Protein AF-A0A2N9I651-F1 (afdb_monomer_lite)

Secondary structure (DSSP, 8-state):
------HHHHHHHHHHHHHHHTS-S-TT-----------SS------HHHHHHHHHHHHTSTTHHHHHHHHHHHSS-----HHHHHHHHTS-GGGHHHH-TT-TTHHHHHHHHHHHHTT---

Sequence (122 aa):
MAAKLTSKPFLVLLIVACMAMLVPMGLAQAPQASLVVPLNGHLPEVSEKDIMQCWSSLTNIEGCMLEIYRSLFRGQIGTIGFDCCHAITAINENCWPTMFPYNPFFPPFLKSYCAGSGGSSP

pLDDT: mean 72.52, std 16.95, range [34.03, 92.25]

InterPro domains:
  IPR008502 Prolamin-like domain [PF05617] (53-114)

Structure (mmCIF, N/CA/C/O backbone):
data_AF-A0A2N9I651-F1
#
_entry.id   AF-A0A2N9I651-F1
#
loop_
_atom_site.group_PDB
_atom_site.id
_atom_site.type_symbol
_atom_site.label_atom_id
_atom_site.label_alt_id
_atom_site.label_comp_id
_atom_site.label_asym_id
_atom_site.label_entity_id
_atom_site.label_seq_id
_atom_site.pdbx_PDB_ins_code
_atom_site.Cartn_x
_atom_site.Cartn_y
_atom_site.Cartn_z
_atom_site.occupancy
_atom_site.B_iso_or_equiv
_atom_site.auth_seq_id
_atom_site.auth_comp_id
_atom_site.auth_asym_id
_atom_site.auth_atom_id
_atom_site.pdbx_PDB_model_num
ATOM 1 N N . MET A 1 1 ? 16.344 -7.076 53.836 1.00 36.41 1 MET A N 1
ATOM 2 C CA . MET A 1 1 ? 14.953 -6.639 53.592 1.00 36.41 1 MET A CA 1
ATOM 3 C C . MET A 1 1 ? 14.812 -6.349 52.106 1.00 36.41 1 MET A C 1
ATOM 5 O O . MET A 1 1 ? 15.251 -5.303 51.656 1.00 36.41 1 MET A O 1
ATOM 9 N N . ALA A 1 2 ? 14.325 -7.315 51.324 1.00 47.28 2 ALA A N 1
ATOM 10 C CA . ALA A 1 2 ? 14.088 -7.121 49.897 1.00 47.28 2 ALA A CA 1
ATOM 11 C C . ALA A 1 2 ? 12.753 -6.387 49.738 1.00 47.28 2 ALA A C 1
ATOM 13 O O . ALA A 1 2 ? 11.692 -6.961 49.988 1.00 47.28 2 ALA A O 1
ATOM 14 N N . ALA A 1 3 ? 12.809 -5.101 49.400 1.00 54.25 3 ALA A N 1
ATOM 15 C CA . ALA A 1 3 ? 11.616 -4.339 49.077 1.00 54.25 3 ALA A CA 1
ATOM 16 C C . ALA A 1 3 ? 10.983 -4.956 47.821 1.00 54.25 3 ALA A C 1
ATOM 18 O O . ALA A 1 3 ? 11.544 -4.876 46.729 1.00 54.25 3 ALA A O 1
ATOM 19 N N . LYS A 1 4 ? 9.820 -5.602 47.974 1.00 56.72 4 LYS A N 1
ATOM 20 C CA . LYS A 1 4 ? 8.934 -5.924 46.851 1.00 56.72 4 LYS A CA 1
ATOM 21 C C . LYS A 1 4 ? 8.421 -4.598 46.306 1.00 56.72 4 LYS A C 1
ATOM 23 O O . LYS A 1 4 ? 7.420 -4.070 46.779 1.00 56.72 4 LYS A O 1
ATOM 28 N N . LEU A 1 5 ? 9.167 -4.026 45.369 1.00 55.88 5 LEU A N 1
ATOM 29 C CA . LEU A 1 5 ? 8.821 -2.761 44.751 1.00 55.88 5 LEU A CA 1
ATOM 30 C C . LEU A 1 5 ? 7.673 -3.024 43.772 1.00 55.88 5 LEU A C 1
ATOM 32 O O . LEU A 1 5 ? 7.827 -3.687 42.750 1.00 55.88 5 LEU A O 1
ATOM 36 N N . THR A 1 6 ? 6.484 -2.597 44.185 1.00 62.72 6 THR A N 1
ATOM 37 C CA . THR A 1 6 ? 5.187 -2.820 43.548 1.00 62.72 6 THR A CA 1
ATOM 38 C C . THR A 1 6 ? 5.255 -2.615 42.029 1.00 62.72 6 THR A C 1
ATOM 40 O O . THR A 1 6 ? 5.622 -1.549 41.540 1.00 62.72 6 THR A O 1
ATOM 43 N N . SER A 1 7 ? 4.863 -3.656 41.288 1.00 65.94 7 SER A N 1
ATOM 44 C CA . SER A 1 7 ? 4.990 -3.797 39.827 1.00 65.94 7 SER A CA 1
ATOM 45 C C . SER A 1 7 ? 4.428 -2.623 39.011 1.00 65.94 7 SER A C 1
ATOM 47 O O . SER A 1 7 ? 4.997 -2.272 37.987 1.00 65.94 7 SER A O 1
ATOM 49 N N . LYS A 1 8 ? 3.351 -1.974 39.467 1.00 61.34 8 LYS A N 1
ATOM 50 C CA . LYS A 1 8 ? 2.702 -0.863 38.749 1.00 61.34 8 LYS A CA 1
ATOM 51 C C . LYS A 1 8 ? 3.419 0.486 38.908 1.00 61.34 8 LYS A C 1
ATOM 53 O O . LYS A 1 8 ? 3.774 1.059 37.884 1.00 61.34 8 LYS A O 1
ATOM 58 N N . PRO A 1 9 ? 3.687 1.003 40.124 1.00 71.81 9 PRO A N 1
ATOM 59 C CA . PRO A 1 9 ? 4.412 2.264 40.275 1.00 71.81 9 PRO A CA 1
ATOM 60 C C . PRO A 1 9 ? 5.864 2.160 39.800 1.00 71.81 9 PRO A C 1
ATOM 62 O O . PRO A 1 9 ? 6.384 3.132 39.267 1.00 71.81 9 PRO A O 1
ATOM 65 N N . PHE A 1 10 ? 6.500 0.988 39.918 1.00 77.62 10 PHE A N 1
ATOM 66 C CA . PHE A 1 10 ? 7.850 0.776 39.394 1.00 77.62 10 PHE A CA 1
ATOM 67 C C . PHE A 1 10 ? 7.892 0.809 37.859 1.00 77.62 10 PHE A C 1
ATOM 69 O O . PHE A 1 10 ? 8.748 1.474 37.283 1.00 77.62 10 PHE A O 1
ATOM 76 N N . LEU A 1 11 ? 6.930 0.157 37.195 1.00 75.12 11 LEU A N 1
ATOM 77 C CA . LEU A 1 11 ? 6.794 0.211 35.738 1.00 75.12 11 LEU A CA 1
ATOM 78 C C . LEU A 1 11 ? 6.497 1.638 35.255 1.00 75.12 11 LEU A C 1
ATOM 80 O O . LEU A 1 11 ? 7.105 2.095 34.294 1.00 75.12 11 LEU A O 1
ATOM 84 N N . VAL A 1 12 ? 5.614 2.367 35.947 1.00 81.56 12 VAL A N 1
ATOM 85 C CA . VAL A 1 12 ? 5.313 3.772 35.624 1.00 81.56 12 VAL A CA 1
ATOM 86 C C . VAL A 1 12 ? 6.558 4.651 35.779 1.00 81.56 12 VAL A C 1
ATOM 88 O O . VAL A 1 12 ? 6.844 5.454 34.895 1.00 81.56 12 VAL A O 1
ATOM 91 N N . LEU A 1 13 ? 7.340 4.464 36.847 1.00 80.50 13 LEU A N 1
ATOM 92 C CA . LEU A 1 13 ? 8.579 5.214 37.072 1.00 80.50 13 LEU A CA 1
ATOM 93 C C . LEU A 1 13 ? 9.629 4.931 35.982 1.00 80.50 13 LEU A C 1
ATOM 95 O O . LEU A 1 13 ? 10.275 5.860 35.499 1.00 80.50 13 LEU A O 1
ATOM 99 N N . LEU A 1 14 ? 9.759 3.670 35.553 1.00 79.94 14 LEU A N 1
ATOM 100 C CA . LEU A 1 14 ? 10.636 3.275 34.446 1.00 79.94 14 LEU A CA 1
ATOM 101 C C . LEU A 1 14 ? 10.217 3.910 33.113 1.00 79.94 14 LEU A C 1
ATOM 103 O O . LEU A 1 14 ? 11.076 4.402 32.384 1.00 79.94 14 LEU A O 1
ATOM 107 N N . ILE A 1 15 ? 8.916 3.942 32.803 1.00 80.12 15 ILE A N 1
ATOM 108 C CA . ILE A 1 15 ? 8.396 4.556 31.568 1.00 80.12 15 ILE A CA 1
ATOM 109 C C . ILE A 1 15 ? 8.679 6.066 31.551 1.00 80.12 15 ILE A C 1
ATOM 111 O O . ILE A 1 15 ? 9.169 6.581 30.547 1.00 80.12 15 ILE A O 1
ATOM 115 N N . VAL A 1 16 ? 8.433 6.774 32.660 1.00 79.75 16 VAL A N 1
ATOM 116 C CA . VAL A 1 16 ? 8.689 8.225 32.767 1.00 79.75 16 VAL A CA 1
ATOM 117 C C . VAL A 1 16 ? 10.178 8.544 32.600 1.00 79.75 16 VAL A C 1
ATOM 119 O O . VAL A 1 16 ? 10.526 9.471 31.868 1.00 79.75 16 VAL A O 1
ATOM 122 N N . ALA A 1 17 ? 11.061 7.753 33.215 1.00 78.94 17 ALA A N 1
ATOM 123 C CA . ALA A 1 17 ? 12.505 7.908 33.045 1.00 78.94 17 ALA A CA 1
ATOM 124 C C . ALA A 1 17 ? 12.951 7.671 31.590 1.00 78.94 17 ALA A C 1
ATOM 126 O O . ALA A 1 17 ? 13.807 8.392 31.084 1.00 78.94 17 ALA A O 1
ATOM 127 N N . CYS A 1 18 ? 12.344 6.702 30.898 1.00 75.31 18 CYS A N 1
ATOM 128 C CA . CYS A 1 18 ? 12.638 6.416 29.493 1.00 75.31 18 CYS A CA 1
ATOM 129 C C . CYS A 1 18 ? 12.269 7.599 28.584 1.00 75.31 18 CYS A C 1
ATOM 131 O O . CYS A 1 18 ? 13.077 8.027 27.765 1.00 75.31 18 CYS A O 1
ATOM 133 N N . MET A 1 19 ? 11.089 8.193 28.784 1.00 72.38 19 MET A N 1
ATOM 134 C CA . MET A 1 19 ? 10.634 9.337 27.984 1.00 72.38 19 MET A CA 1
ATOM 135 C C . MET A 1 19 ? 11.506 10.588 28.170 1.00 72.38 19 MET A C 1
ATOM 137 O O . MET A 1 19 ? 11.700 11.333 27.215 1.00 72.38 19 MET A O 1
ATOM 141 N N . ALA A 1 20 ? 12.084 10.799 29.358 1.00 65.00 20 ALA A N 1
ATOM 142 C CA . ALA A 1 20 ? 13.007 11.911 29.607 1.00 65.00 20 ALA A CA 1
ATOM 143 C C . ALA A 1 20 ? 14.350 11.765 28.863 1.00 65.00 20 ALA A C 1
ATOM 145 O O . ALA A 1 20 ? 14.958 12.769 28.502 1.00 65.00 20 ALA A O 1
ATOM 146 N N . MET A 1 21 ? 14.793 10.530 28.601 1.00 63.59 21 MET A N 1
ATOM 147 C CA . MET A 1 21 ? 16.010 10.248 27.824 1.00 63.59 21 MET A CA 1
ATOM 148 C C . MET A 1 21 ? 15.783 10.349 26.308 1.00 63.59 21 MET A C 1
ATOM 150 O O . MET A 1 21 ? 16.734 10.572 25.564 1.00 63.59 21 MET A O 1
ATOM 154 N N . LEU A 1 22 ? 14.536 10.191 25.841 1.00 60.56 22 LEU A N 1
ATOM 155 C CA . LEU A 1 22 ? 14.170 10.319 24.425 1.00 60.56 22 LEU A CA 1
ATOM 156 C C . LEU A 1 22 ? 13.987 11.773 23.960 1.00 60.56 22 LEU A C 1
ATOM 158 O O . LEU A 1 22 ? 13.747 11.990 22.774 1.00 60.56 22 LEU A O 1
ATOM 162 N N . VAL A 1 23 ? 14.112 12.767 24.845 1.00 57.16 23 VAL A N 1
ATOM 163 C CA . VAL A 1 23 ? 14.189 14.176 24.438 1.00 57.16 23 VAL A CA 1
ATOM 164 C C . VAL A 1 23 ? 15.659 14.500 24.157 1.00 57.16 23 VAL A C 1
ATOM 166 O O . VAL A 1 23 ? 16.424 14.667 25.109 1.00 57.16 23 VAL A O 1
ATOM 169 N N . PRO A 1 24 ? 16.107 14.597 22.892 1.00 59.44 24 PRO A N 1
ATOM 170 C CA . PRO A 1 24 ? 17.446 15.089 22.616 1.00 59.44 24 PRO A CA 1
ATOM 171 C C . PRO A 1 24 ? 17.560 16.528 23.135 1.00 59.44 24 PRO A C 1
ATOM 173 O O . PRO A 1 24 ? 16.919 17.450 22.630 1.00 59.44 24 PRO A O 1
ATOM 176 N N . MET A 1 25 ? 18.389 16.731 24.160 1.00 57.72 25 MET A N 1
ATOM 177 C CA . MET A 1 25 ? 18.896 18.054 24.516 1.00 57.72 25 MET A CA 1
ATOM 178 C C . MET A 1 25 ? 19.786 18.519 23.356 1.00 57.72 25 MET A C 1
ATOM 180 O O . MET A 1 25 ? 20.957 18.159 23.293 1.00 57.72 25 MET A O 1
ATOM 184 N N . GLY A 1 26 ? 19.225 19.251 22.389 1.00 53.81 26 GLY A N 1
ATOM 185 C CA . GLY A 1 26 ? 19.997 19.663 21.214 1.00 53.81 26 GLY A CA 1
ATOM 186 C C . GLY A 1 26 ? 19.236 20.430 20.133 1.00 53.81 26 GLY A C 1
ATOM 187 O O . GLY A 1 26 ? 19.312 20.057 18.970 1.00 53.81 26 GLY A O 1
ATOM 188 N N . LEU A 1 27 ? 18.544 21.523 20.471 1.00 49.38 27 LEU A N 1
ATOM 189 C CA . LEU A 1 27 ? 18.003 22.491 19.495 1.00 49.38 27 LEU A CA 1
ATOM 190 C C . LEU A 1 27 ? 19.027 23.576 19.089 1.00 49.38 27 LEU A C 1
ATOM 192 O O . LEU A 1 27 ? 18.714 24.762 19.108 1.00 49.38 27 LEU A O 1
ATOM 196 N N . ALA A 1 28 ? 20.261 23.210 18.723 1.00 49.31 28 ALA A N 1
ATOM 197 C CA . ALA A 1 28 ? 21.265 24.219 18.342 1.00 49.31 28 ALA A CA 1
ATOM 198 C C . ALA A 1 28 ? 22.083 23.945 17.072 1.00 49.31 28 ALA A C 1
ATOM 200 O O . ALA A 1 28 ? 22.931 24.768 16.740 1.00 49.31 28 ALA A O 1
ATOM 201 N N . GLN A 1 29 ? 21.855 22.866 16.316 1.00 47.72 29 GLN A N 1
ATOM 202 C CA . GLN A 1 29 ? 22.605 22.643 15.071 1.00 47.72 29 GLN A CA 1
ATOM 203 C C . GLN A 1 29 ? 21.706 22.070 13.973 1.00 47.72 29 GLN A C 1
ATOM 205 O O . GLN A 1 29 ? 21.538 20.863 13.853 1.00 47.72 29 GLN A O 1
ATOM 210 N N . ALA A 1 30 ? 21.170 22.956 13.128 1.00 46.50 30 ALA A N 1
ATOM 211 C CA . ALA A 1 30 ? 21.068 22.628 11.710 1.00 46.50 30 ALA A CA 1
ATOM 212 C C . ALA A 1 30 ? 22.511 22.421 11.211 1.00 46.50 30 ALA A C 1
ATOM 214 O O . ALA A 1 30 ? 23.365 23.285 11.430 1.00 46.50 30 ALA A O 1
ATOM 215 N N . PRO A 1 31 ? 22.816 21.239 10.667 1.00 42.38 31 PRO A N 1
ATOM 216 C CA . PRO A 1 31 ? 22.592 21.018 9.246 1.00 42.38 31 PRO A CA 1
ATOM 217 C C . PRO A 1 31 ? 21.824 19.718 8.990 1.00 42.38 31 PRO A C 1
ATOM 219 O O . PRO A 1 31 ? 21.891 18.779 9.776 1.00 42.38 31 PRO A O 1
ATOM 222 N N . GLN A 1 32 ? 21.097 19.676 7.873 1.00 52.66 32 GLN A N 1
ATOM 223 C CA . GLN A 1 32 ? 20.487 18.482 7.291 1.00 52.66 32 GLN A CA 1
ATOM 224 C C . GLN A 1 32 ? 21.331 17.217 7.524 1.00 52.66 32 GLN A C 1
ATOM 226 O O . GLN A 1 32 ? 22.338 16.979 6.857 1.00 52.66 32 GLN A O 1
ATOM 231 N N . ALA A 1 33 ? 20.908 16.394 8.482 1.00 43.19 33 ALA A N 1
ATOM 232 C CA . ALA A 1 33 ? 21.430 15.055 8.656 1.00 43.19 33 ALA A CA 1
ATOM 233 C C . ALA A 1 33 ? 20.828 14.186 7.548 1.00 43.19 33 ALA A C 1
ATOM 235 O O . ALA A 1 33 ? 19.848 13.472 7.755 1.00 43.19 33 ALA A O 1
ATOM 236 N N . SER A 1 34 ? 21.413 14.263 6.350 1.00 44.88 34 SER A N 1
ATOM 237 C CA . SER A 1 34 ? 21.387 13.126 5.437 1.00 44.88 34 SER A CA 1
ATOM 238 C C . SER A 1 34 ? 21.823 11.910 6.245 1.00 44.88 34 SER A C 1
ATOM 240 O O . SER A 1 34 ? 22.896 11.918 6.851 1.00 44.88 34 SER A O 1
ATOM 242 N N . LEU A 1 35 ? 20.975 10.887 6.293 1.00 43.03 35 LEU A N 1
ATOM 243 C CA . LEU A 1 35 ? 21.286 9.595 6.889 1.00 43.03 35 LEU A CA 1
ATOM 244 C C . LEU A 1 35 ? 22.378 8.917 6.049 1.00 43.03 35 LEU A C 1
ATOM 246 O O . LEU A 1 35 ? 22.110 8.019 5.257 1.00 43.03 35 LEU A O 1
ATOM 250 N N . VAL A 1 36 ? 23.624 9.366 6.188 1.00 42.81 36 VAL A N 1
ATOM 251 C CA . VAL A 1 36 ? 24.787 8.720 5.581 1.00 42.81 36 VAL A CA 1
ATOM 252 C C . VAL A 1 36 ? 25.191 7.536 6.450 1.00 42.81 36 VAL A C 1
ATOM 254 O O . VAL A 1 36 ? 26.094 7.599 7.279 1.00 42.81 36 VAL A O 1
ATOM 257 N N . VAL A 1 37 ? 24.476 6.429 6.266 1.00 47.84 37 VAL A N 1
ATOM 258 C CA . VAL A 1 37 ? 24.966 5.101 6.635 1.00 47.84 37 VAL A CA 1
ATOM 259 C C . VAL A 1 37 ? 26.071 4.751 5.630 1.00 47.84 37 VAL A C 1
ATOM 261 O O . VAL A 1 37 ? 25.780 4.700 4.434 1.00 47.84 37 VAL A O 1
ATOM 264 N N . PRO A 1 38 ? 27.329 4.499 6.040 1.00 45.62 38 PRO A N 1
ATOM 265 C CA . PRO A 1 38 ? 28.355 4.044 5.116 1.00 45.62 38 PRO A CA 1
ATOM 266 C C . PRO A 1 38 ? 28.156 2.543 4.904 1.00 45.62 38 PRO A C 1
ATOM 268 O O . PRO A 1 38 ? 28.845 1.711 5.492 1.00 45.62 38 PRO A O 1
ATOM 271 N N . LEU A 1 39 ? 27.162 2.187 4.093 1.00 47.69 39 LEU A N 1
ATOM 272 C CA . LEU A 1 39 ? 27.003 0.837 3.578 1.00 47.69 39 LEU A CA 1
ATOM 273 C C . LEU A 1 39 ? 27.431 0.878 2.116 1.00 47.69 39 LEU A C 1
ATOM 275 O O . LEU A 1 39 ? 26.853 1.601 1.312 1.00 47.69 39 LEU A O 1
ATOM 279 N N . ASN A 1 40 ? 28.484 0.137 1.787 1.00 52.16 40 ASN A N 1
ATOM 280 C CA . ASN A 1 40 ? 29.075 0.035 0.454 1.00 52.16 40 ASN A CA 1
ATOM 281 C C . ASN A 1 40 ? 28.157 -0.738 -0.524 1.00 52.16 40 ASN A C 1
ATOM 283 O O . ASN A 1 40 ? 28.545 -1.741 -1.119 1.00 52.16 40 ASN A O 1
ATOM 287 N N . GLY A 1 41 ? 26.916 -0.286 -0.663 1.00 46.75 41 GLY A N 1
ATOM 288 C CA . GLY A 1 41 ? 25.895 -0.815 -1.549 1.00 46.75 41 GLY A CA 1
ATOM 289 C C . GLY A 1 41 ? 24.945 0.323 -1.885 1.00 46.75 41 GLY A C 1
ATOM 290 O O . GLY A 1 41 ? 24.343 0.911 -0.995 1.00 46.75 41 GLY A O 1
ATOM 291 N N . HIS A 1 42 ? 24.874 0.662 -3.167 1.00 51.47 42 HIS A N 1
ATOM 292 C CA . HIS A 1 42 ? 24.024 1.700 -3.734 1.00 51.47 42 HIS A CA 1
ATOM 293 C C . HIS A 1 42 ? 22.546 1.383 -3.454 1.00 51.47 42 HIS A C 1
ATOM 295 O O . HIS A 1 42 ? 21.873 0.735 -4.255 1.00 51.47 42 HIS A O 1
ATOM 301 N N . LEU A 1 43 ? 22.052 1.788 -2.284 1.00 49.94 43 LEU A N 1
ATOM 302 C CA . LEU A 1 43 ? 20.623 1.905 -2.044 1.00 49.94 43 LEU A CA 1
ATOM 303 C C . LEU A 1 43 ? 20.141 3.067 -2.919 1.00 49.94 43 LEU A C 1
ATOM 305 O O . LEU A 1 43 ? 20.797 4.114 -2.914 1.00 49.94 43 LEU A O 1
ATOM 309 N N . PRO A 1 44 ? 19.054 2.903 -3.693 1.00 55.34 44 PRO A N 1
ATOM 310 C CA . PRO A 1 44 ? 18.491 4.024 -4.426 1.00 55.34 44 PRO A CA 1
ATOM 311 C C . PRO A 1 44 ? 18.228 5.143 -3.419 1.00 55.34 44 PRO A C 1
ATOM 313 O O . PRO A 1 44 ? 17.661 4.896 -2.353 1.00 55.34 44 PRO A O 1
ATOM 316 N N . GLU A 1 45 ? 18.693 6.352 -3.725 1.00 59.62 45 GLU A N 1
ATOM 317 C CA . GLU A 1 45 ? 18.370 7.553 -2.961 1.00 59.62 45 GLU A CA 1
ATOM 318 C C . GLU A 1 45 ? 16.869 7.807 -3.126 1.00 59.62 45 GLU A C 1
ATOM 320 O O . GLU A 1 45 ? 16.421 8.543 -4.001 1.00 59.62 45 GLU A O 1
ATOM 325 N N . VAL A 1 46 ? 16.064 7.093 -2.343 1.00 63.06 46 VAL A N 1
ATOM 326 C CA . VAL A 1 46 ? 14.621 7.268 -2.309 1.00 63.06 46 VAL A CA 1
ATOM 327 C C . VAL A 1 46 ? 14.373 8.532 -1.503 1.00 63.06 46 VAL A C 1
ATOM 329 O O . VAL A 1 46 ? 14.408 8.527 -0.272 1.00 63.06 46 VAL A O 1
ATOM 332 N N . SER A 1 47 ? 14.176 9.641 -2.206 1.00 74.62 47 SER A N 1
ATOM 333 C CA . SER A 1 47 ? 13.840 10.910 -1.576 1.00 74.62 47 SER A CA 1
ATOM 334 C C . SER A 1 47 ? 12.397 10.871 -1.069 1.00 74.62 47 SER A C 1
ATOM 336 O O . SER A 1 47 ? 11.521 10.277 -1.697 1.00 74.62 47 SER A O 1
ATOM 338 N N . GLU A 1 48 ? 12.118 11.546 0.047 1.00 75.25 48 GLU A N 1
ATOM 339 C CA . GLU A 1 48 ? 10.771 11.633 0.633 1.00 75.25 48 GLU A CA 1
ATOM 340 C C . GLU A 1 48 ? 9.726 12.124 -0.386 1.00 75.25 48 GLU A C 1
ATOM 342 O O . GLU A 1 48 ? 8.600 11.628 -0.431 1.00 75.25 48 GLU A O 1
ATOM 347 N N . LYS A 1 49 ? 10.137 13.025 -1.288 1.00 78.81 49 LYS A N 1
ATOM 348 C CA . LYS A 1 49 ? 9.313 13.506 -2.408 1.00 78.81 49 LYS A CA 1
ATOM 349 C C . LYS A 1 49 ? 8.890 12.381 -3.361 1.00 78.81 49 LYS A C 1
ATOM 351 O O . LYS A 1 49 ? 7.762 12.382 -3.839 1.00 78.81 49 LYS A O 1
ATOM 356 N N . ASP A 1 50 ? 9.774 11.419 -3.618 1.00 81.62 50 ASP A N 1
ATOM 357 C CA . ASP A 1 50 ? 9.529 10.322 -4.557 1.00 81.62 50 ASP A CA 1
ATOM 358 C C . ASP A 1 50 ? 8.600 9.281 -3.921 1.00 81.62 50 ASP A C 1
ATOM 360 O O . ASP A 1 50 ? 7.719 8.744 -4.591 1.00 81.62 50 ASP A O 1
ATOM 364 N N . ILE A 1 51 ? 8.714 9.079 -2.602 1.00 83.62 51 ILE A N 1
ATOM 365 C CA . ILE A 1 51 ? 7.759 8.279 -1.823 1.00 83.62 51 ILE A CA 1
ATOM 366 C C . ILE A 1 51 ? 6.370 8.910 -1.918 1.00 83.62 51 ILE A C 1
ATOM 368 O O . ILE A 1 51 ? 5.424 8.242 -2.333 1.00 83.62 51 ILE A O 1
ATOM 372 N N . MET A 1 52 ? 6.239 10.197 -1.584 1.00 86.62 52 MET A N 1
ATOM 373 C CA . MET A 1 52 ? 4.950 10.896 -1.637 1.00 86.62 52 MET A CA 1
ATOM 374 C C . MET A 1 52 ? 4.329 10.856 -3.035 1.00 86.62 52 MET A C 1
ATOM 376 O O . MET A 1 52 ? 3.131 10.610 -3.165 1.00 86.62 52 MET A O 1
ATOM 380 N N . GLN A 1 53 ? 5.141 11.013 -4.081 1.00 89.19 53 GLN A N 1
ATOM 381 C CA . GLN A 1 53 ? 4.669 10.935 -5.460 1.00 89.19 53 GLN A CA 1
ATOM 382 C C . GLN A 1 53 ? 4.107 9.550 -5.805 1.00 89.19 53 GLN A C 1
ATOM 384 O O . GLN A 1 53 ? 3.077 9.453 -6.469 1.00 89.19 53 GLN A O 1
ATOM 389 N N . CYS A 1 54 ? 4.729 8.478 -5.314 1.00 91.19 54 CYS A N 1
ATOM 390 C CA . CYS A 1 54 ? 4.236 7.117 -5.514 1.00 91.19 54 CYS A CA 1
ATOM 391 C C . CYS A 1 54 ? 2.898 6.844 -4.813 1.00 91.19 54 CYS A C 1
ATOM 393 O O . CYS A 1 54 ? 2.071 6.092 -5.329 1.00 91.19 54 CYS A O 1
ATOM 395 N N . TRP A 1 55 ? 2.654 7.481 -3.666 1.00 90.75 55 TRP A N 1
ATOM 396 C CA . TRP A 1 55 ? 1.380 7.379 -2.948 1.00 90.75 55 TRP A CA 1
ATOM 397 C C . TRP A 1 55 ? 0.307 8.346 -3.461 1.00 90.75 55 TRP A C 1
ATOM 399 O O . TRP A 1 55 ? -0.876 8.113 -3.207 1.00 90.75 55 TRP A O 1
ATOM 409 N N . SER A 1 56 ? 0.694 9.383 -4.212 1.00 90.38 56 SER A N 1
ATOM 410 C CA . SER A 1 56 ? -0.191 10.458 -4.676 1.00 90.38 56 SER A CA 1
ATOM 411 C C . SER A 1 56 ? -1.457 9.931 -5.356 1.00 90.38 56 SER A C 1
ATOM 413 O O . SER A 1 56 ? -2.561 10.321 -4.970 1.00 90.38 56 SER A O 1
ATOM 415 N N . SER A 1 57 ? -1.315 8.971 -6.279 1.00 88.00 57 SER A N 1
ATOM 416 C CA . SER A 1 57 ? -2.437 8.368 -7.015 1.00 88.00 57 SER A CA 1
ATOM 417 C C . SER A 1 57 ? -3.502 7.758 -6.101 1.00 88.00 57 SER A C 1
ATOM 419 O O . SER A 1 57 ? -4.686 7.827 -6.413 1.00 88.00 57 SER A O 1
ATOM 421 N N . LEU A 1 58 ? -3.096 7.189 -4.962 1.00 90.81 58 LEU A N 1
ATOM 422 C CA . LEU A 1 58 ? -4.003 6.585 -3.986 1.00 90.81 58 LEU A CA 1
ATOM 423 C C . LEU A 1 58 ? -4.571 7.626 -3.024 1.00 90.81 58 LEU A C 1
ATOM 425 O O . LEU A 1 58 ? -5.749 7.577 -2.688 1.00 90.81 58 LEU A O 1
ATOM 429 N N . THR A 1 59 ? -3.747 8.574 -2.574 1.00 89.81 59 THR A N 1
ATOM 430 C CA . THR A 1 59 ? -4.175 9.621 -1.631 1.00 89.81 59 THR A CA 1
ATOM 431 C C . THR A 1 59 ? -5.124 10.640 -2.254 1.00 89.81 59 THR A C 1
ATOM 433 O O . THR A 1 59 ? -5.882 11.276 -1.530 1.00 89.81 59 THR A O 1
ATOM 436 N N . ASN A 1 60 ? -5.100 10.782 -3.583 1.00 91.44 60 ASN A N 1
ATOM 437 C CA . ASN A 1 60 ? -6.022 11.648 -4.313 1.00 91.44 60 ASN A CA 1
ATOM 438 C C . ASN A 1 60 ? -7.447 11.069 -4.388 1.00 91.44 60 ASN A C 1
ATOM 440 O O . ASN A 1 60 ? -8.379 11.777 -4.757 1.00 91.44 60 ASN A O 1
ATOM 444 N N . ILE A 1 61 ? -7.619 9.789 -4.042 1.00 91.31 61 ILE A N 1
ATOM 445 C CA . ILE A 1 61 ? -8.920 9.128 -3.956 1.00 91.31 61 ILE A CA 1
ATOM 446 C C . ILE A 1 61 ? -9.280 8.967 -2.484 1.00 91.31 61 ILE A C 1
ATOM 448 O O . ILE A 1 61 ? -8.607 8.260 -1.727 1.00 91.31 61 ILE A O 1
ATOM 452 N N . GLU A 1 62 ? -10.359 9.628 -2.075 1.00 90.25 62 GLU A N 1
ATOM 453 C CA . GLU A 1 62 ? -10.836 9.579 -0.698 1.00 90.25 62 GLU A CA 1
ATOM 454 C C . GLU A 1 62 ? -11.083 8.127 -0.263 1.00 90.25 62 GLU A C 1
ATOM 456 O O . GLU A 1 62 ? -11.726 7.346 -0.955 1.00 90.25 62 GLU A O 1
ATOM 461 N N . GLY A 1 63 ? -10.522 7.738 0.883 1.00 88.25 63 GLY A N 1
ATOM 462 C CA . GLY A 1 63 ? -10.717 6.401 1.446 1.00 88.25 63 GLY A CA 1
ATOM 463 C C . GLY A 1 63 ? -9.914 5.270 0.790 1.00 88.25 63 GLY A C 1
ATOM 464 O O . GLY A 1 63 ? -9.752 4.234 1.434 1.00 88.25 63 GLY A O 1
ATOM 465 N N . CYS A 1 64 ? -9.311 5.461 -0.387 1.00 90.25 64 CYS A N 1
ATOM 466 C CA . CYS A 1 64 ? -8.594 4.398 -1.108 1.00 90.25 64 CYS A CA 1
ATOM 467 C C . CYS A 1 64 ? -7.440 3.792 -0.290 1.00 90.25 64 CYS A C 1
ATOM 469 O O . CYS A 1 64 ? -7.337 2.576 -0.124 1.00 90.25 64 CYS A O 1
ATOM 471 N N . MET A 1 65 ? -6.621 4.639 0.342 1.00 88.12 65 MET A N 1
ATOM 472 C CA . MET A 1 65 ? -5.568 4.181 1.259 1.00 88.12 65 MET A CA 1
ATOM 473 C C . MET A 1 65 ? -6.123 3.334 2.407 1.00 88.12 65 MET A C 1
ATOM 475 O O . MET A 1 65 ? -5.548 2.312 2.780 1.00 88.12 65 MET A O 1
ATOM 479 N N . LEU A 1 66 ? -7.265 3.734 2.962 1.00 87.06 66 LEU A N 1
ATOM 480 C CA . LEU A 1 66 ? -7.895 3.039 4.076 1.00 87.06 66 LEU A CA 1
ATOM 481 C C . LEU A 1 66 ? -8.504 1.696 3.643 1.00 87.06 66 LEU A C 1
ATOM 483 O O . LEU A 1 66 ? -8.448 0.733 4.409 1.00 87.06 66 LEU A O 1
ATOM 487 N N . GLU A 1 67 ? -9.046 1.607 2.428 1.00 85.44 67 GLU A N 1
ATOM 488 C CA . GLU A 1 67 ? -9.498 0.355 1.808 1.00 85.44 67 GLU A CA 1
ATOM 489 C C . GLU A 1 67 ? -8.334 -0.624 1.610 1.00 85.44 67 GLU A C 1
ATOM 491 O O . GLU A 1 67 ? -8.440 -1.792 2.000 1.00 85.44 67 GLU A O 1
ATOM 496 N N . ILE A 1 68 ? -7.188 -0.142 1.118 1.00 84.50 68 ILE A N 1
ATOM 497 C CA . ILE A 1 68 ? -5.958 -0.936 0.964 1.00 84.50 68 ILE A CA 1
ATOM 498 C C . ILE A 1 68 ? -5.440 -1.412 2.328 1.00 84.50 68 ILE A C 1
ATOM 500 O O . ILE A 1 68 ? -5.162 -2.601 2.503 1.00 84.50 68 ILE A O 1
ATOM 504 N N . TYR A 1 69 ? -5.360 -0.528 3.329 1.00 81.19 69 TYR A N 1
ATOM 505 C CA . TYR A 1 69 ? -4.924 -0.908 4.677 1.00 81.19 69 TY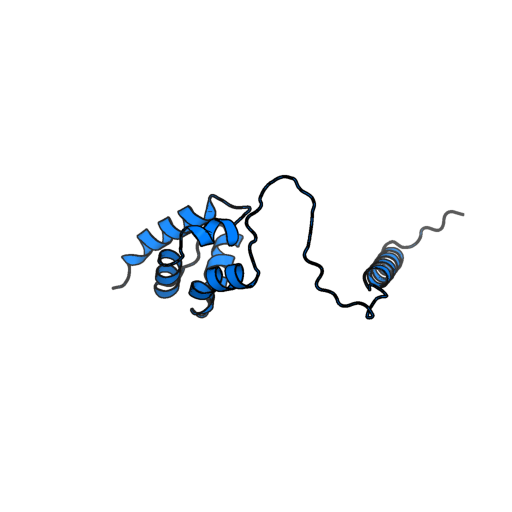R A CA 1
ATOM 506 C C . TYR A 1 69 ? -5.859 -1.931 5.320 1.00 81.19 69 TYR A C 1
ATOM 508 O O . TYR A 1 69 ? -5.399 -2.920 5.890 1.00 81.19 69 TYR A O 1
ATOM 516 N N . ARG A 1 70 ? -7.178 -1.748 5.220 1.00 78.50 70 ARG A N 1
ATOM 517 C CA . ARG A 1 70 ? -8.136 -2.737 5.740 1.00 78.50 70 ARG A CA 1
ATOM 518 C C . ARG A 1 70 ? -7.975 -4.088 5.054 1.00 78.50 70 ARG A C 1
ATOM 520 O O . ARG A 1 70 ? -8.047 -5.109 5.737 1.00 78.50 70 ARG A O 1
ATOM 527 N N . SER A 1 71 ? -7.710 -4.071 3.753 1.00 72.88 71 SER A N 1
ATOM 528 C CA . SER A 1 71 ? -7.460 -5.267 2.954 1.00 72.88 71 SER A CA 1
ATOM 529 C C . SER A 1 71 ? -6.201 -6.018 3.396 1.00 72.88 71 SER A C 1
ATOM 531 O O . SER A 1 71 ? -6.221 -7.242 3.517 1.00 72.88 71 SER A O 1
ATOM 533 N N . LEU A 1 72 ? -5.136 -5.282 3.733 1.00 73.75 72 LEU A N 1
ATOM 534 C CA . LEU A 1 72 ? -3.907 -5.824 4.321 1.00 73.75 72 LEU A CA 1
ATOM 535 C C . LEU A 1 72 ? -4.145 -6.467 5.690 1.00 73.75 72 LEU A C 1
ATOM 537 O O . LEU A 1 72 ? -3.763 -7.612 5.912 1.00 73.75 72 LEU A O 1
ATOM 541 N N . PHE A 1 73 ? -4.769 -5.733 6.616 1.00 67.75 73 PHE A N 1
ATOM 542 C CA . PHE A 1 73 ? -4.885 -6.161 8.014 1.00 67.75 73 PHE A CA 1
ATOM 543 C C . PHE A 1 73 ? -5.890 -7.288 8.232 1.00 67.75 73 PHE A C 1
ATOM 545 O O . PHE A 1 73 ? -5.724 -8.083 9.155 1.00 67.75 73 PHE A O 1
ATOM 552 N N . ARG A 1 74 ? -6.943 -7.363 7.413 1.00 62.44 74 ARG A N 1
ATOM 553 C CA . ARG A 1 74 ? -7.942 -8.433 7.523 1.00 62.44 74 ARG A CA 1
ATOM 554 C C . ARG A 1 74 ? -7.560 -9.685 6.734 1.00 62.44 74 ARG A C 1
ATOM 556 O O . ARG A 1 74 ? -8.233 -10.698 6.887 1.00 62.44 74 ARG A O 1
ATOM 563 N N . GLY A 1 75 ? -6.528 -9.624 5.881 1.00 59.12 75 GLY A N 1
ATOM 564 C CA . GLY A 1 75 ? -6.188 -10.703 4.941 1.00 59.12 75 GLY A CA 1
ATOM 565 C C . GLY A 1 75 ? -7.305 -11.013 3.933 1.00 59.12 75 GLY A C 1
ATOM 566 O O . GLY A 1 75 ? -7.246 -12.000 3.208 1.00 59.12 75 GLY A O 1
ATOM 567 N N . GLN A 1 76 ? -8.336 -10.172 3.903 1.00 61.31 76 GLN A N 1
ATOM 568 C CA . GLN A 1 76 ? -9.477 -10.212 3.011 1.00 61.31 76 GLN A CA 1
ATOM 569 C C . GLN A 1 76 ? -9.534 -8.832 2.398 1.00 61.31 76 GLN A C 1
ATOM 571 O O . GLN A 1 76 ? -9.628 -7.847 3.134 1.00 61.31 76 GLN A O 1
ATOM 576 N N . ILE A 1 77 ? -9.469 -8.758 1.073 1.00 58.25 77 ILE A N 1
ATOM 577 C CA . ILE A 1 77 ? -9.740 -7.502 0.401 1.00 58.25 77 ILE A CA 1
ATOM 578 C C . ILE A 1 77 ? -11.204 -7.158 0.698 1.00 58.25 77 ILE A C 1
ATOM 580 O O . ILE A 1 77 ? -12.116 -7.855 0.257 1.00 58.25 77 ILE A O 1
ATOM 584 N N . GLY A 1 78 ? -11.430 -6.137 1.531 1.00 61.06 78 GLY A N 1
ATOM 585 C CA . GLY A 1 78 ? -12.740 -5.486 1.568 1.00 61.06 78 GLY A CA 1
ATOM 586 C C . GLY A 1 78 ? -12.992 -4.874 0.193 1.00 61.06 78 GLY A C 1
ATOM 587 O O . GLY A 1 78 ? -12.034 -4.664 -0.532 1.00 61.06 78 GLY A O 1
ATOM 588 N N . THR A 1 79 ? -14.232 -4.590 -0.198 1.00 71.31 79 THR A N 1
ATOM 589 C CA . THR A 1 79 ? -14.530 -4.019 -1.524 1.00 71.31 79 THR A CA 1
ATOM 590 C C . THR A 1 79 ? -13.697 -2.761 -1.796 1.00 71.31 79 THR A C 1
ATOM 592 O O . THR A 1 79 ? -14.075 -1.683 -1.345 1.00 71.31 79 THR A O 1
ATOM 595 N N . ILE A 1 80 ? -12.564 -2.906 -2.499 1.00 83.69 80 ILE A N 1
ATOM 596 C CA . ILE A 1 80 ? -11.810 -1.772 -3.033 1.00 83.69 80 ILE A CA 1
ATOM 597 C C . ILE A 1 80 ? -12.676 -1.188 -4.140 1.00 83.69 80 ILE A C 1
ATOM 599 O O . ILE A 1 80 ? -13.087 -1.917 -5.051 1.00 83.69 80 ILE A O 1
ATOM 603 N N . GLY A 1 81 ? -12.987 0.098 -4.022 1.00 84.69 81 GLY A N 1
ATOM 604 C CA . GLY A 1 81 ? -13.827 0.797 -4.983 1.00 84.69 81 GLY A CA 1
ATOM 605 C C . GLY A 1 81 ? -13.220 0.786 -6.386 1.00 84.69 81 GLY A C 1
ATOM 606 O O . GLY A 1 81 ? -12.003 0.691 -6.555 1.00 84.69 81 GLY A O 1
ATOM 607 N N . PHE A 1 82 ? -14.073 0.921 -7.402 1.00 87.81 82 PHE A N 1
ATOM 608 C 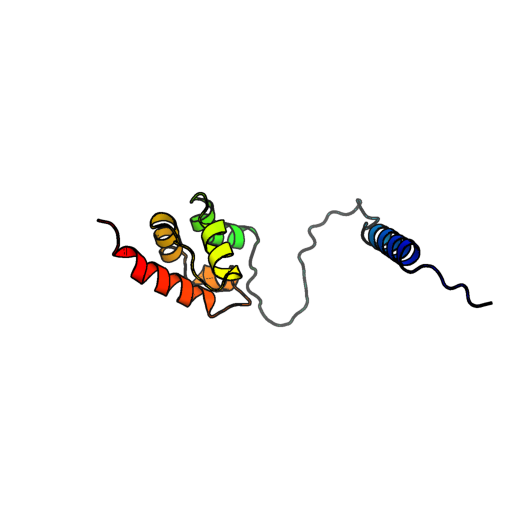CA . PHE A 1 82 ? -13.646 0.993 -8.802 1.00 87.81 82 PHE A CA 1
ATOM 609 C C . PHE A 1 82 ? -12.577 2.075 -9.017 1.00 87.81 82 PHE A C 1
ATOM 611 O O . PHE A 1 82 ? -11.523 1.788 -9.582 1.00 87.81 82 PHE A O 1
ATOM 618 N N . ASP A 1 83 ? -12.800 3.277 -8.480 1.00 90.12 83 ASP A N 1
ATOM 619 C CA . ASP A 1 83 ? -11.862 4.396 -8.606 1.00 90.12 83 ASP A CA 1
ATOM 620 C C . ASP A 1 83 ? -10.515 4.084 -7.942 1.00 90.12 83 ASP A C 1
ATOM 622 O O . ASP A 1 83 ? -9.454 4.316 -8.526 1.00 90.12 83 ASP A O 1
ATOM 626 N N . CYS A 1 84 ? -10.539 3.476 -6.751 1.00 91.25 84 CYS A N 1
ATOM 627 C CA . CYS A 1 84 ? -9.320 3.063 -6.059 1.00 91.25 84 CYS A CA 1
ATOM 628 C C . CYS A 1 84 ? -8.568 1.982 -6.846 1.00 91.25 84 CYS A C 1
ATOM 630 O O . CYS A 1 84 ? -7.346 2.051 -6.984 1.00 91.25 84 CYS A O 1
ATOM 632 N N . CYS A 1 85 ? -9.281 1.026 -7.445 1.00 91.00 85 CYS A N 1
ATOM 633 C CA . CYS A 1 85 ? -8.663 0.026 -8.305 1.00 91.00 85 CYS A CA 1
ATOM 634 C C . CYS A 1 85 ? -8.074 0.617 -9.586 1.00 91.00 85 CYS A C 1
ATOM 636 O O . CYS A 1 85 ? -6.974 0.226 -9.981 1.00 91.00 85 CYS A O 1
ATOM 638 N N . HIS A 1 86 ? -8.736 1.601 -10.190 1.00 90.94 86 HIS A N 1
ATOM 639 C CA . HIS A 1 86 ? -8.180 2.337 -11.318 1.00 90.94 86 HIS A CA 1
ATOM 640 C C . HIS A 1 86 ? -6.862 3.032 -10.929 1.00 90.94 86 HIS A C 1
ATOM 642 O O . HIS A 1 86 ? -5.851 2.868 -11.619 1.00 90.94 86 HIS A O 1
ATOM 648 N N . ALA A 1 87 ? -6.815 3.708 -9.775 1.00 92.25 87 ALA A N 1
ATOM 649 C CA . ALA A 1 87 ? -5.573 4.297 -9.271 1.00 92.25 87 ALA A CA 1
ATOM 650 C C . ALA A 1 87 ? -4.482 3.257 -8.989 1.00 92.25 87 ALA A C 1
ATOM 652 O O . ALA A 1 87 ? -3.336 3.485 -9.370 1.00 92.25 87 ALA A O 1
ATOM 653 N N . ILE A 1 88 ? -4.820 2.110 -8.389 1.00 91.44 88 ILE A N 1
ATOM 654 C CA . ILE A 1 88 ? -3.881 1.000 -8.152 1.00 91.44 88 ILE A CA 1
ATOM 655 C C . ILE A 1 88 ? -3.254 0.525 -9.466 1.00 91.44 88 ILE A C 1
ATOM 657 O O . ILE A 1 88 ? -2.039 0.333 -9.535 1.00 91.44 88 ILE A O 1
ATOM 661 N N . THR A 1 89 ? -4.058 0.353 -10.518 1.00 89.25 89 THR A N 1
ATOM 662 C CA . THR A 1 89 ? -3.553 -0.078 -11.832 1.00 89.25 89 THR A CA 1
ATOM 663 C C . THR A 1 89 ? -2.698 0.980 -12.531 1.00 89.25 89 THR A C 1
ATOM 665 O O . THR A 1 89 ? -1.868 0.628 -13.363 1.00 89.25 89 THR A O 1
ATOM 668 N N . ALA A 1 90 ? -2.855 2.255 -12.166 1.00 89.81 90 ALA A N 1
ATOM 669 C CA . ALA A 1 90 ? -2.075 3.367 -12.699 1.00 89.81 90 ALA A CA 1
ATOM 670 C C . ALA A 1 90 ? -0.750 3.620 -11.945 1.00 89.81 90 ALA A C 1
ATOM 672 O O . ALA A 1 90 ? 0.026 4.487 -12.352 1.00 89.81 90 ALA A O 1
ATOM 673 N N . ILE A 1 91 ? -0.467 2.895 -10.851 1.00 90.88 91 ILE A N 1
ATOM 674 C CA . ILE A 1 91 ? 0.802 3.017 -10.116 1.00 90.88 91 ILE A CA 1
ATOM 675 C C . ILE A 1 91 ? 1.957 2.504 -10.981 1.00 90.88 91 ILE A C 1
ATOM 677 O O . ILE A 1 91 ? 1.949 1.365 -11.448 1.00 90.88 91 ILE A O 1
ATOM 681 N N . ASN A 1 92 ? 2.993 3.333 -11.130 1.00 90.56 92 ASN A N 1
ATOM 682 C CA . ASN A 1 92 ? 4.201 2.980 -11.870 1.00 90.56 92 ASN A CA 1
ATOM 683 C C . ASN A 1 92 ? 4.952 1.807 -11.210 1.00 90.56 92 ASN A C 1
ATOM 685 O O . ASN A 1 92 ? 5.050 1.727 -9.986 1.00 90.56 92 ASN A O 1
ATOM 689 N N . GLU A 1 93 ? 5.559 0.929 -12.010 1.00 89.56 93 GLU A N 1
ATOM 690 C CA . GLU A 1 93 ? 6.262 -0.257 -11.512 1.00 89.56 93 GLU A CA 1
ATOM 691 C C . GLU A 1 93 ? 7.404 0.081 -10.548 1.00 89.56 93 GLU A C 1
ATOM 693 O O . GLU A 1 93 ? 7.622 -0.607 -9.551 1.00 89.56 93 GLU A O 1
ATOM 698 N N . ASN A 1 94 ? 8.075 1.206 -10.791 1.00 89.00 94 ASN A N 1
ATOM 699 C CA . ASN A 1 94 ? 9.162 1.721 -9.961 1.00 89.00 94 ASN A CA 1
ATOM 700 C C . ASN A 1 94 ? 8.703 2.162 -8.559 1.00 89.00 94 ASN A C 1
ATOM 702 O O . ASN A 1 94 ? 9.535 2.308 -7.666 1.00 89.00 94 ASN A O 1
ATOM 706 N N . CYS A 1 95 ? 7.400 2.370 -8.354 1.00 91.38 95 CYS A N 1
ATOM 707 C CA . CYS A 1 95 ? 6.845 2.784 -7.071 1.00 91.38 95 CYS A CA 1
ATOM 708 C C . CYS A 1 95 ? 6.595 1.614 -6.120 1.00 91.38 95 CYS A C 1
ATOM 710 O O . CYS A 1 95 ? 6.713 1.783 -4.907 1.00 91.38 95 CYS A O 1
ATOM 712 N N . TRP A 1 96 ? 6.303 0.417 -6.634 1.00 90.06 96 TRP A N 1
ATOM 713 C CA . TRP A 1 96 ? 5.981 -0.739 -5.793 1.00 90.06 96 TRP A CA 1
ATOM 714 C C . TRP A 1 96 ? 7.089 -1.129 -4.803 1.00 90.06 96 TRP A C 1
ATOM 716 O O . TRP A 1 96 ? 6.757 -1.337 -3.633 1.00 90.06 96 TRP A O 1
ATOM 726 N N . PRO A 1 97 ? 8.383 -1.176 -5.189 1.00 88.19 97 PRO A N 1
ATOM 727 C CA . PRO A 1 97 ? 9.468 -1.471 -4.250 1.00 88.19 97 PRO A CA 1
ATOM 728 C C . PRO A 1 97 ? 9.606 -0.415 -3.148 1.00 88.19 97 PRO A C 1
ATOM 730 O O . PRO A 1 97 ? 9.959 -0.743 -2.020 1.00 88.19 97 PRO A O 1
ATOM 733 N N . THR A 1 98 ? 9.295 0.843 -3.466 1.00 86.56 98 THR A N 1
ATOM 734 C CA . THR A 1 98 ? 9.345 1.971 -2.528 1.00 86.56 98 THR A CA 1
ATOM 735 C C . THR A 1 98 ? 8.163 1.964 -1.560 1.00 86.56 98 THR A C 1
ATOM 737 O O . THR A 1 98 ? 8.324 2.244 -0.375 1.00 86.56 98 THR A O 1
ATOM 740 N N . MET A 1 99 ? 6.968 1.630 -2.049 1.00 86.25 99 MET A N 1
ATOM 741 C CA . MET A 1 99 ? 5.741 1.589 -1.248 1.00 86.25 99 MET A CA 1
ATOM 742 C C . MET A 1 99 ? 5.677 0.345 -0.351 1.00 86.25 99 MET A C 1
ATOM 744 O O . MET A 1 99 ? 5.217 0.430 0.787 1.00 86.25 99 MET A O 1
ATOM 748 N N . PHE A 1 100 ? 6.157 -0.804 -0.839 1.00 86.44 100 PHE A N 1
ATOM 749 C CA . PHE A 1 100 ? 6.100 -2.091 -0.135 1.00 86.44 100 PHE A CA 1
ATOM 750 C C . PHE A 1 100 ? 7.462 -2.808 -0.096 1.00 86.44 100 PHE A C 1
ATOM 752 O O . PHE A 1 100 ? 7.575 -3.942 -0.567 1.00 86.44 100 PHE A O 1
ATOM 759 N N . PRO A 1 101 ? 8.496 -2.211 0.527 1.00 84.12 101 PRO A N 1
ATOM 760 C CA . PRO A 1 101 ? 9.853 -2.770 0.534 1.00 84.12 101 PRO A CA 1
ATOM 761 C C . PRO A 1 101 ? 9.956 -4.129 1.241 1.00 84.12 101 PRO A C 1
ATOM 763 O O . PRO A 1 101 ? 10.823 -4.936 0.921 1.00 84.12 101 PRO A O 1
ATOM 766 N N . TYR A 1 102 ? 9.056 -4.405 2.189 1.00 84.75 102 TYR A N 1
ATOM 767 C CA . TYR A 1 102 ? 9.061 -5.631 2.994 1.00 84.75 102 TYR A CA 1
ATOM 768 C C . TYR A 1 102 ? 8.018 -6.666 2.557 1.00 84.75 102 TYR A C 1
ATOM 770 O O . TYR A 1 102 ? 7.920 -7.724 3.177 1.00 84.75 102 TYR A O 1
ATOM 778 N N . ASN A 1 103 ? 7.211 -6.379 1.528 1.00 80.50 103 ASN A N 1
ATOM 779 C CA . ASN A 1 103 ? 6.129 -7.272 1.117 1.00 80.50 103 ASN A CA 1
ATOM 780 C C . ASN A 1 103 ? 6.007 -7.379 -0.416 1.00 80.50 103 ASN A C 1
ATOM 782 O O . ASN A 1 103 ? 5.128 -6.753 -1.014 1.00 80.50 103 ASN A O 1
ATOM 786 N N . PRO A 1 104 ? 6.853 -8.202 -1.064 1.00 85.25 104 PRO A N 1
ATOM 787 C CA . PRO A 1 104 ? 6.892 -8.329 -2.524 1.00 85.25 104 PRO A CA 1
ATOM 788 C C . PRO A 1 104 ? 5.648 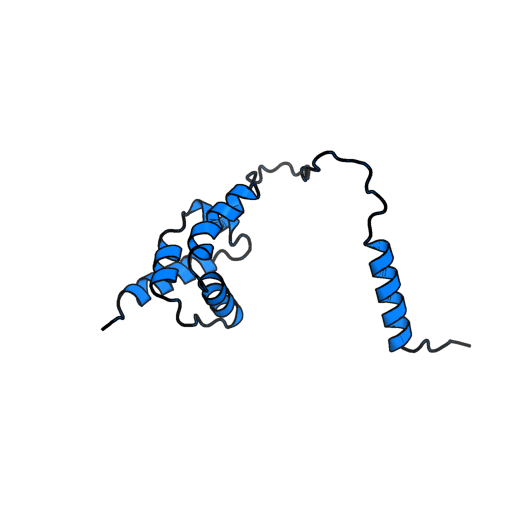-9.004 -3.124 1.00 85.25 104 PRO A C 1
ATOM 790 O O . PRO A 1 104 ? 5.409 -8.900 -4.324 1.00 85.25 104 PRO A O 1
ATOM 793 N N . PHE A 1 105 ? 4.839 -9.685 -2.309 1.00 85.88 105 PHE A N 1
ATOM 794 C CA . PHE A 1 105 ? 3.624 -10.370 -2.763 1.00 85.88 105 PHE A CA 1
ATOM 795 C C . PHE A 1 105 ? 2.402 -9.454 -2.813 1.00 85.88 105 PHE A C 1
ATOM 797 O O . PHE A 1 105 ? 1.414 -9.774 -3.471 1.00 85.88 105 PHE A O 1
ATOM 804 N N . PHE A 1 106 ? 2.453 -8.307 -2.139 1.00 83.94 106 PHE A N 1
ATOM 805 C CA . PHE A 1 106 ? 1.3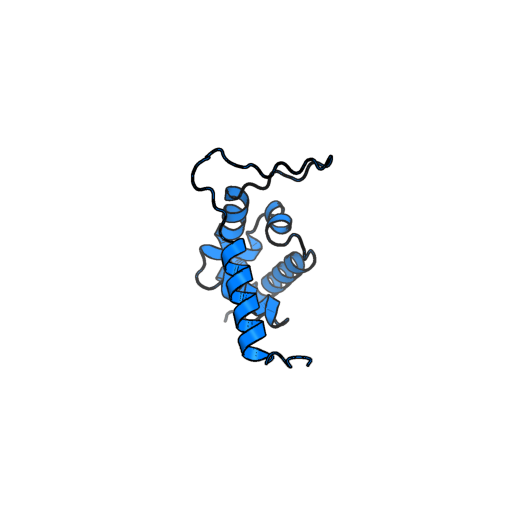08 -7.413 -2.056 1.00 83.94 106 PHE A CA 1
ATOM 806 C C . PHE A 1 106 ? 0.999 -6.653 -3.362 1.00 83.94 106 PHE A C 1
ATOM 808 O O . PHE A 1 106 ? -0.171 -6.624 -3.750 1.00 83.94 106 PHE A O 1
ATOM 815 N N . PRO A 1 107 ? 1.993 -6.121 -4.106 1.00 88.69 107 PRO A N 1
ATOM 816 C CA . PRO A 1 107 ? 1.753 -5.517 -5.417 1.00 88.69 107 PRO A CA 1
ATOM 817 C C . PRO A 1 107 ? 1.017 -6.427 -6.421 1.00 88.69 107 PRO A C 1
ATOM 819 O O . PRO A 1 107 ? -0.020 -6.010 -6.943 1.00 88.69 107 PRO A O 1
ATOM 822 N N . PRO A 1 108 ? 1.470 -7.671 -6.699 1.00 88.19 108 PRO A N 1
ATOM 823 C CA . PRO A 1 108 ? 0.759 -8.544 -7.632 1.00 88.19 108 PRO A CA 1
ATOM 824 C C . PRO A 1 108 ? -0.624 -8.952 -7.110 1.00 88.19 108 PRO A C 1
ATOM 826 O O . PRO A 1 108 ? -1.550 -9.115 -7.903 1.00 88.19 108 PRO A O 1
ATOM 829 N N . PHE A 1 109 ? -0.795 -9.068 -5.792 1.00 84.62 109 PHE A N 1
ATOM 830 C CA . PHE A 1 109 ? -2.090 -9.358 -5.181 1.00 84.62 109 PHE A CA 1
ATOM 831 C C . PHE A 1 109 ? -3.113 -8.236 -5.417 1.00 84.62 109 PHE A C 1
ATOM 833 O O . PHE A 1 109 ? -4.215 -8.515 -5.892 1.00 84.62 109 PHE A O 1
ATOM 840 N N . LEU A 1 110 ? -2.741 -6.973 -5.175 1.00 86.94 110 LEU A N 1
ATOM 841 C CA . LEU A 1 110 ? -3.604 -5.817 -5.447 1.00 86.94 110 LEU A CA 1
ATOM 842 C C . LEU A 1 110 ? -3.971 -5.703 -6.929 1.00 86.94 110 LEU A C 1
ATOM 844 O O . LEU A 1 110 ? -5.136 -5.497 -7.263 1.00 86.94 110 LEU A O 1
ATOM 848 N N . LYS A 1 111 ? -2.992 -5.881 -7.823 1.00 87.81 111 LYS A N 1
ATOM 849 C CA . LYS A 1 111 ? -3.234 -5.840 -9.272 1.00 87.81 111 LYS A CA 1
ATOM 850 C C . LYS A 1 111 ? -4.197 -6.935 -9.721 1.00 87.81 111 LYS A C 1
ATOM 852 O O . LYS A 1 111 ? -5.107 -6.659 -10.494 1.00 87.81 111 LYS A O 1
ATOM 857 N N . SER A 1 112 ? -4.019 -8.157 -9.218 1.00 86.38 112 SER A N 1
ATOM 858 C CA . SER A 1 112 ? -4.899 -9.289 -9.529 1.00 86.38 112 SER A CA 1
ATOM 859 C C . SER A 1 112 ? -6.334 -9.039 -9.064 1.00 86.38 112 SER A C 1
ATOM 861 O O . SER A 1 112 ? -7.278 -9.235 -9.829 1.00 86.38 112 SER A O 1
ATOM 863 N N . TYR A 1 113 ? -6.507 -8.523 -7.844 1.00 84.00 113 TYR A N 1
ATOM 864 C CA . TYR A 1 113 ? -7.827 -8.153 -7.344 1.00 84.00 113 TYR A CA 1
ATOM 865 C C . TYR A 1 113 ? -8.495 -7.095 -8.227 1.00 84.00 113 TYR A C 1
ATOM 867 O O . TYR A 1 113 ? -9.638 -7.273 -8.646 1.00 84.00 113 TYR A O 1
ATOM 875 N N . CYS A 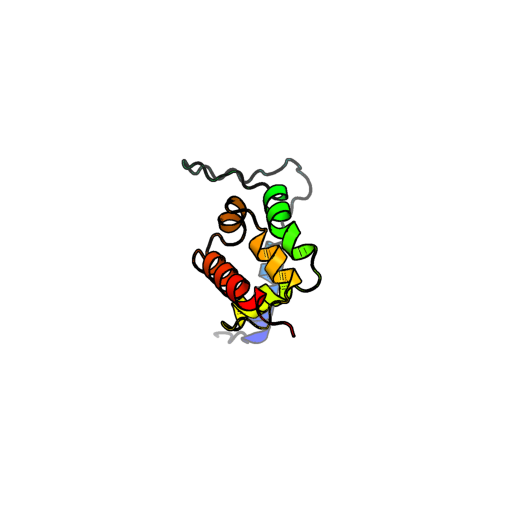1 114 ? -7.759 -6.035 -8.566 1.00 87.12 114 CYS A N 1
ATOM 876 C CA . CYS A 1 114 ? -8.293 -4.937 -9.362 1.00 87.12 114 CYS A CA 1
ATOM 877 C C . CYS A 1 114 ? -8.558 -5.300 -10.829 1.00 87.12 114 CYS A C 1
ATOM 879 O O . CYS A 1 114 ? -9.446 -4.721 -11.453 1.00 87.12 114 CYS A O 1
ATOM 881 N N . ALA A 1 115 ? -7.855 -6.299 -11.369 1.00 83.19 115 ALA A N 1
ATOM 882 C CA . ALA A 1 115 ? -8.157 -6.866 -12.680 1.00 83.19 115 ALA A CA 1
ATOM 883 C C . ALA A 1 115 ? -9.496 -7.630 -12.692 1.00 83.19 115 ALA A C 1
ATOM 885 O O . ALA A 1 115 ? -10.181 -7.645 -13.712 1.00 83.19 115 ALA A O 1
ATOM 886 N N . GLY A 1 116 ? -9.884 -8.244 -11.567 1.00 68.44 116 GLY A N 1
ATOM 887 C CA . GLY A 1 116 ? -11.153 -8.966 -11.421 1.00 68.44 116 GLY A CA 1
ATOM 888 C C . GLY A 1 116 ? -12.349 -8.074 -11.072 1.00 68.44 116 GLY A C 1
ATOM 889 O O . GLY A 1 116 ? -13.475 -8.380 -11.458 1.00 68.44 116 GLY A O 1
ATOM 890 N N . SER A 1 117 ? -12.126 -6.959 -10.373 1.00 59.78 117 SER A N 1
ATOM 891 C CA . SER A 1 117 ? -13.190 -6.035 -9.953 1.00 59.78 117 SER A CA 1
ATOM 892 C C . SER A 1 117 ? -13.604 -5.018 -11.027 1.00 59.78 117 SER A C 1
ATOM 894 O O . SER A 1 117 ? -14.636 -4.370 -10.881 1.00 59.78 117 SER A O 1
ATOM 896 N N . GLY A 1 118 ? -12.856 -4.902 -12.132 1.00 52.19 118 GLY A N 1
ATOM 897 C CA . GLY A 1 118 ? -13.189 -4.037 -13.276 1.00 52.19 118 GLY A CA 1
ATOM 898 C C . GLY A 1 118 ? -14.371 -4.510 -14.139 1.00 52.19 118 GLY A C 1
ATOM 899 O O . GLY A 1 118 ? -14.685 -3.866 -15.135 1.00 52.19 118 GLY A O 1
ATOM 900 N N . GLY A 1 119 ? -15.017 -5.627 -13.785 1.00 46.16 119 GLY A N 1
ATOM 901 C CA . GLY A 1 119 ? -16.103 -6.246 -14.556 1.00 46.16 119 GLY A CA 1
ATOM 902 C C . GLY A 1 119 ? -17.408 -6.448 -13.786 1.00 46.16 119 GLY A C 1
ATOM 903 O O . GLY A 1 119 ? -18.210 -7.296 -14.166 1.00 46.16 119 GLY A O 1
ATOM 904 N N . SER A 1 120 ? -17.631 -5.742 -12.678 1.0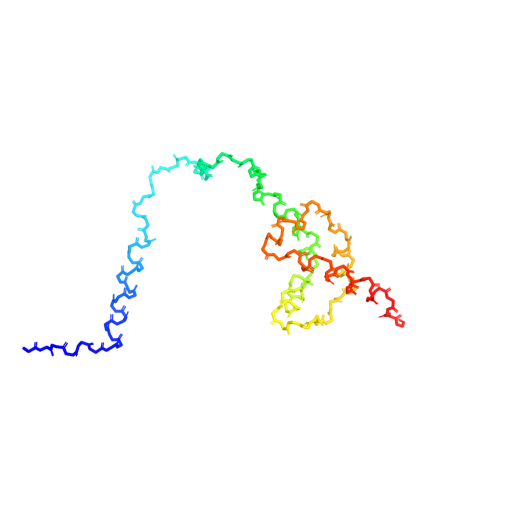0 44.72 120 SER A N 1
ATOM 905 C CA . SER A 1 120 ? -18.858 -5.901 -11.886 1.00 44.72 120 SER A CA 1
ATOM 906 C C . SER A 1 120 ? -19.445 -4.556 -11.484 1.00 44.72 120 SER A C 1
ATOM 908 O O . SER A 1 120 ? -19.396 -4.166 -10.322 1.00 44.72 120 SER A O 1
ATOM 910 N N . SER A 1 121 ? -20.047 -3.876 -12.455 1.00 34.03 121 SER A N 1
ATOM 911 C CA . SER A 1 121 ? -21.163 -2.973 -12.180 1.00 34.03 121 SER A CA 1
ATOM 912 C C . SER A 1 121 ? -22.307 -3.313 -13.144 1.00 34.03 121 SER A C 1
ATOM 914 O O . SER A 1 121 ? -22.023 -3.487 -14.332 1.00 34.03 121 SER A O 1
ATOM 916 N N . PRO A 1 122 ? -23.556 -3.477 -12.666 1.00 42.28 122 PRO A N 1
ATOM 917 C CA . PRO A 1 122 ? -24.738 -3.424 -13.523 1.00 42.28 122 PRO A CA 1
ATOM 918 C C . PRO A 1 122 ? -24.954 -2.015 -14.091 1.00 42.28 122 PRO A C 1
ATOM 920 O O . PRO A 1 122 ? -24.427 -1.045 -13.490 1.00 42.28 122 PRO A O 1
#

Foldseek 3Di:
DDPPPDPVVVVVVVVVVVVVVPPPPDPPDDDDPPVPDPDPDDDPPCDPVNLCVLCVLQVVDPCLVVQLVVCVVVVHRDPRDLSSLVSLVVRDPVNCCVNCVPCPPSSVVSPVVSVVNNPDDD

Organism: Fagus sylvatica (NCBI:txid28930)

Radius of gyration: 22.54 Å; chains: 1; bounding box: 54×35×68 Å